Protein 6GU1 (pdb70)

Organism: Phytophthora infestans (strain T30-4) (NCBI:txid403677)

GO terms:
  GO:0042025 host cell nucleus (C, EXP)
  GO:0005576 extracellular region (C, EXP)

Solvent-accessible surface area: 8035 Å² total; per-residue (Å²): 111,65,71,144,108,50,15,132,57,58,60,182,59,174,49,48,11,106,87,5,114,86,94,24,32,96,44,41,59,119,39,81,65,52,28,118,64,26,113,108,17,29,112,23,0,101,65,12,51,72,49,46,95,18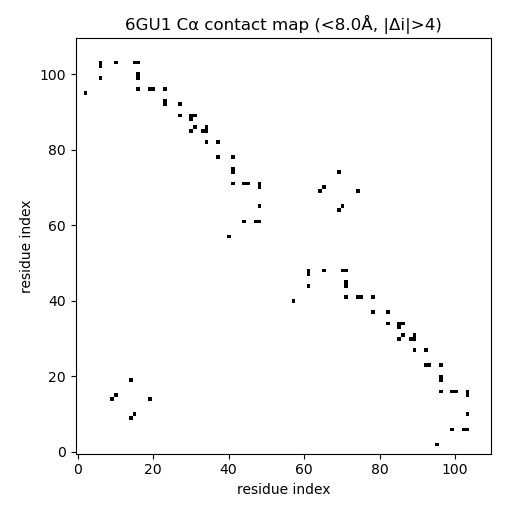4,177,112,73,75,108,117,59,11,117,54,60,65,162,69,170,51,46,13,107,88,7,122,83,102,28,38,103,36,27,59,118,54,68,70,59,15,129,55,27,78,134,18,32,89,23,0,116,68,19,51,43,59,63,98,166,191

InterPro domains:
  IPR031825 RXLR phytopathogen effector protein [PF16810] (3-109)

Radius of gyration: 20.67 Å; Cα contacts (8 Å, |Δi|>4): 51; chains: 2; bounding box: 37×16×62 Å

B-factor: mean 34.4, std 12.06, range [17.75, 92.98]

Foldseek 3Di:
DVVVVVVVVCVVVVHDPVNVCVVVVVVVVVVVVVVVVVVVVVVVVVVVVVVVVVD/DVVVVVVVVCVVVVDDPVNVCVVVVVVVVVVVVVVVVVVVVVVVVVVVVVVVVVD

Sequence (110 aa):
AAWRINYRAWYKAKLTPTTQVKTVLGVSQAEMMNNVAKQLQRLYLGYYSSFYTAMEKKAAWRINYRRAWYKAKLTPTTQVKTVLGVSQAEMMNNNVAKQLQQRLYLGYYSFYTAMEKK

Secondary structure (DSSP, 8-state):
-HHHHHHHHHHHTT--HHHHHHHHHHHHHHHHHHHHHHHHHHHHHHHHHHHHHH-/-HHHHHHHHHHHTT--HHHHHHHHHHHHHHHHHHHHHHHHHHHHHHHHHHHHHH-

Structure (mmCIF, N/CA/C/O backbone):
data_6GU1
#
_entry.id   6GU1
#
_cell.length_a   43.080
_cell.length_b   44.390
_cell.length_c   62.050
_cell.angle_alpha   90.00
_cell.angle_beta   90.00
_cell.angle_gamma   90.00
#
_symmetry.space_group_name_H-M   'P 21 21 2'
#
loop_
_entity.id
_entity.type
_entity.pdbx_description
1 polymer 'Secreted RxLR effector peptide protein, putative'
2 water water
#
loop_
_atom_site.group_PDB
_atom_site.id
_atom_site.type_symbol
_atom_site.label_atom_id
_atom_site.label_alt_id
_atom_site.label_comp_id
_atom_site.label_asym_id
_atom_site.label_entity_id
_atom_site.label_seq_id
_atom_site.pdbx_PDB_ins_code
_atom_site.Cartn_x
_atom_site.Cartn_y
_atom_site.Cartn_z
_atom_site.occupancy
_atom_site.B_iso_or_equiv
_atom_site.auth_seq_id
_atom_site.auth_comp_id
_atom_site.auth_asym_id
_atom_site.auth_atom_id
_atom_site.pdbx_PDB_model_num
ATOM 1 N N . ALA A 1 34 ? -17.643 -0.776 14.947 1.00 61.13 63 ALA A N 1
ATOM 2 C CA . ALA A 1 34 ? -17.896 -2.090 14.275 1.00 59.17 63 ALA A CA 1
ATOM 3 C C . ALA A 1 34 ? -16.818 -3.139 14.675 1.00 56.50 63 ALA A C 1
ATOM 4 O O . ALA A 1 34 ? -16.828 -3.628 15.815 1.00 55.96 63 ALA A O 1
ATOM 6 N N . ALA A 1 35 ? -15.897 -3.490 13.775 1.00 52.15 64 ALA A N 1
ATOM 7 C CA . ALA A 1 35 ? -14.651 -4.155 14.190 1.00 51.36 64 ALA A CA 1
ATOM 8 C C . ALA A 1 35 ? -13.895 -3.298 15.235 1.00 51.59 64 ALA A C 1
ATOM 9 O O . ALA A 1 35 ? -13.252 -3.842 16.130 1.00 46.52 64 ALA A O 1
ATOM 11 N N . TRP A 1 36 ? -14.002 -1.967 15.123 1.00 47.62 65 TRP A N 1
ATOM 12 C CA . TRP A 1 36 ? -13.223 -1.046 15.959 1.00 45.89 65 TRP A CA 1
ATOM 13 C C . TRP A 1 36 ? -13.709 -0.929 17.405 1.00 42.12 65 TRP A C 1
ATOM 14 O O . TRP A 1 36 ? -12.886 -0.812 18.330 1.00 36.17 65 TRP A O 1
ATOM 25 N N . ARG A 1 37 ? -15.026 -0.986 17.627 1.00 39.98 66 ARG A N 1
ATOM 26 C CA . ARG A 1 37 ? -15.534 -1.083 18.995 1.00 40.94 66 ARG A CA 1
ATOM 27 C C . ARG A 1 37 ? -15.018 -2.339 19.678 1.00 33.80 66 ARG A C 1
ATOM 28 O O . ARG A 1 37 ? -14.707 -2.275 20.855 1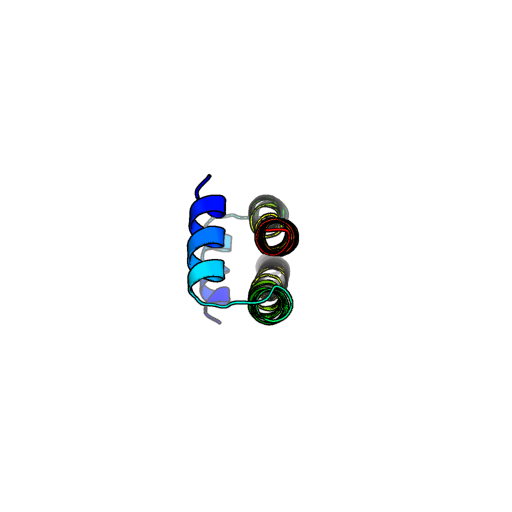.00 33.86 66 ARG A O 1
ATOM 36 N N . ILE A 1 38 ? -14.943 -3.462 18.954 1.00 37.22 67 ILE A N 1
ATOM 37 C CA . ILE A 1 38 ? -14.357 -4.719 19.495 1.00 37.42 67 ILE A CA 1
ATOM 38 C C . ILE A 1 38 ? -12.872 -4.504 19.842 1.00 37.30 67 ILE A C 1
ATOM 39 O O . ILE A 1 38 ? -12.415 -4.955 20.907 1.00 38.81 67 ILE A O 1
ATOM 44 N N . ASN A 1 39 ? -12.163 -3.797 18.957 1.00 33.90 68 ASN A N 1
ATOM 45 C CA . ASN A 1 39 ? -10.758 -3.367 19.204 1.00 34.5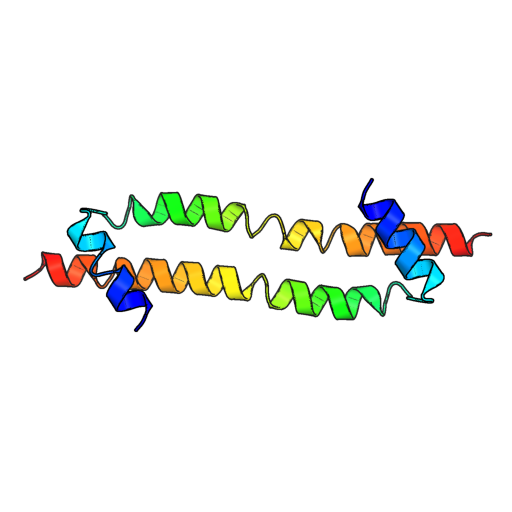9 68 ASN A CA 1
ATOM 46 C C . ASN A 1 39 ? -10.660 -2.534 20.517 1.00 32.92 68 ASN A C 1
ATOM 47 O O . ASN A 1 39 ? -9.940 -2.912 21.448 1.00 31.81 68 ASN A O 1
ATOM 52 N N . TYR A 1 40 ? -11.468 -1.470 20.627 1.00 30.08 69 TYR A N 1
ATOM 53 C CA . TYR A 1 40 ? -11.417 -0.596 21.788 1.00 29.28 69 TYR A CA 1
ATOM 54 C C . TYR A 1 40 ? -11.728 -1.305 23.068 1.00 28.58 69 TYR A C 1
ATOM 55 O O . TYR A 1 40 ? -11.109 -1.033 24.070 1.00 26.87 69 TYR A O 1
ATOM 64 N N . ARG A 1 41 ? -12.680 -2.246 23.044 1.00 29.05 70 ARG A N 1
ATOM 65 C CA . ARG A 1 41 ? -12.953 -3.016 24.234 1.00 34.29 70 ARG A CA 1
ATOM 66 C C . ARG A 1 41 ? -11.760 -3.890 24.637 1.00 29.69 70 ARG A C 1
ATOM 67 O O . ARG A 1 41 ? -11.485 -3.978 25.798 1.00 32.27 70 ARG A O 1
ATOM 75 N N . ALA A 1 4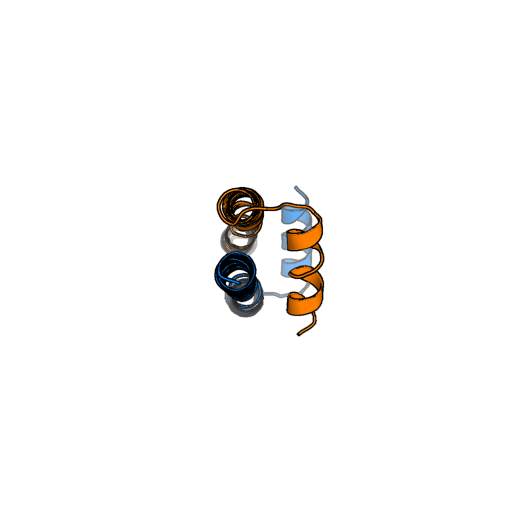2 ? -11.038 -4.472 23.682 1.00 34.09 71 ALA A N 1
ATOM 76 C CA . ALA A 1 42 ? -9.852 -5.312 23.986 1.00 32.68 71 ALA A CA 1
ATOM 77 C C . ALA A 1 42 ? -8.669 -4.474 24.472 1.00 29.26 71 ALA A C 1
ATOM 78 O O . ALA A 1 42 ? -7.968 -4.859 25.410 1.00 32.00 71 ALA A O 1
ATOM 80 N N . TRP A 1 43 ? -8.488 -3.315 23.857 1.00 26.87 72 TRP A N 1
ATOM 81 C CA . TRP A 1 43 ? -7.435 -2.374 24.297 1.00 25.75 72 TRP A CA 1
ATOM 82 C C . TRP A 1 43 ? -7.691 -1.879 25.730 1.00 25.84 72 TRP A C 1
ATOM 83 O O . TRP A 1 43 ? -6.799 -1.821 26.548 1.00 23.39 72 TRP A O 1
ATOM 94 N N . TYR A 1 44 ? -8.955 -1.539 26.026 1.00 26.28 73 TYR A N 1
ATOM 95 C CA . TYR A 1 44 ? -9.350 -1.035 27.307 1.00 27.15 73 TYR A CA 1
ATOM 96 C C . TYR A 1 44 ? -9.196 -2.120 28.384 1.00 24.27 73 TYR A C 1
ATOM 97 O O . TYR A 1 44 ? -8.626 -1.852 29.403 1.00 26.50 73 TYR A O 1
ATOM 106 N N . LYS A 1 45 ? -9.679 -3.311 28.098 1.00 30.94 74 LYS A N 1
ATOM 107 C CA . LYS A 1 45 ? -9.448 -4.498 28.941 1.00 34.52 74 LYS A CA 1
ATOM 108 C C . LYS A 1 45 ? -7.953 -4.704 29.206 1.00 33.04 74 LYS A C 1
ATOM 109 O O . LYS A 1 45 ? -7.563 -4.916 30.349 1.00 39.38 74 LYS A O 1
ATOM 115 N N . ALA A 1 46 ? -7.126 -4.523 28.173 1.00 30.26 75 ALA A N 1
ATOM 116 C CA . ALA A 1 46 ? -5.655 -4.656 28.288 1.00 30.28 75 ALA A CA 1
ATOM 117 C C . ALA A 1 46 ? -4.936 -3.489 28.996 1.00 28.46 75 ALA A C 1
ATOM 118 O O . ALA A 1 46 ? -3.713 -3.455 29.028 1.00 30.33 75 ALA A O 1
ATOM 120 N N . LYS A 1 47 ? -5.690 -2.536 29.542 1.00 29.39 76 LYS A N 1
ATOM 121 C CA . LYS A 1 47 ? -5.175 -1.407 30.335 1.00 28.09 76 LYS A CA 1
ATOM 122 C C . LYS A 1 47 ? -4.407 -0.393 29.455 1.00 24.48 76 LYS A C 1
ATOM 123 O O . LYS A 1 47 ? -3.613 0.417 29.974 1.00 25.18 76 LYS A O 1
ATOM 129 N N . LEU A 1 48 ? -4.691 -0.367 28.153 1.00 24.82 77 LEU A N 1
ATOM 130 C CA . LEU A 1 48 ? -4.022 0.610 27.288 1.00 22.87 77 LEU A CA 1
ATOM 131 C C . LEU A 1 48 ? -4.567 2.012 27.534 1.00 22.66 77 LEU A C 1
ATOM 132 O O . LEU A 1 48 ? -5.785 2.215 27.607 1.00 24.84 77 LEU A O 1
ATOM 137 N N . THR A 1 49 ? -3.678 2.994 27.641 1.00 21.58 78 THR A N 1
ATOM 138 C CA . THR A 1 49 ? -4.147 4.389 27.665 1.00 22.78 78 THR A CA 1
ATOM 139 C C . THR A 1 49 ? -4.079 4.972 26.244 1.00 23.36 78 THR A C 1
ATOM 140 O O . THR A 1 49 ? -3.375 4.453 25.371 1.00 21.96 78 THR A O 1
ATOM 144 N N . PRO A 1 50 ? -4.831 6.042 25.982 1.00 22.80 79 PRO A N 1
ATOM 145 C CA . PRO A 1 50 ? -4.683 6.649 24.655 1.00 22.19 79 PRO A CA 1
ATOM 146 C C . PRO A 1 50 ? -3.253 7.088 24.257 1.00 22.13 79 PRO A C 1
ATOM 147 O O . PRO A 1 50 ? -2.920 6.912 23.079 1.00 22.44 79 PRO A O 1
ATOM 151 N N . THR A 1 51 ? -2.468 7.619 25.186 1.00 24.53 80 THR A N 1
ATOM 152 C CA A THR A 1 51 ? -1.066 7.991 24.965 0.50 25.30 80 THR A CA 1
ATOM 153 C CA B THR A 1 51 ? -1.102 8.022 24.844 0.50 25.99 80 THR A CA 1
ATOM 154 C C . THR A 1 51 ? -0.254 6.793 24.444 1.00 24.97 80 THR A C 1
ATOM 155 O O . THR A 1 51 ? 0.551 6.900 23.487 1.00 21.77 80 THR A O 1
ATOM 162 N N . GLN A 1 52 ? -0.457 5.654 25.113 1.00 22.75 81 GLN A N 1
ATOM 163 C CA . GLN A 1 52 ? 0.212 4.404 24.728 1.00 22.10 81 GLN A CA 1
ATOM 164 C C . GLN A 1 52 ? -0.214 3.984 23.301 1.00 20.93 81 GLN A C 1
ATOM 165 O O . GLN A 1 52 ? 0.598 3.572 22.483 1.00 20.49 81 GLN A O 1
ATOM 171 N N . VAL A 1 53 ? -1.522 4.010 22.997 1.00 18.82 82 VAL A N 1
ATOM 172 C CA . VAL A 1 53 ? -1.966 3.645 21.675 1.00 18.04 82 VAL A CA 1
ATOM 173 C C . VAL A 1 53 ? -1.417 4.588 20.632 1.00 20.98 82 VAL A C 1
ATOM 174 O O . VAL A 1 53 ? -1.044 4.134 19.532 1.00 18.44 82 VAL A O 1
ATOM 178 N N . LYS A 1 54 ? -1.338 5.894 20.954 1.00 19.59 83 LYS A N 1
ATOM 179 C CA . LYS A 1 54 ? -0.848 6.891 19.996 1.00 20.09 83 LYS A CA 1
ATOM 180 C C . LYS A 1 54 ? 0.592 6.591 19.598 1.00 20.59 83 LYS A C 1
ATOM 181 O O . LYS A 1 54 ? 0.875 6.618 18.428 1.00 19.35 83 LYS A O 1
ATOM 187 N N . THR A 1 55 ? 1.435 6.247 20.556 1.00 22.01 84 THR A N 1
ATOM 188 C CA . THR A 1 55 ? 2.852 6.001 20.263 1.00 23.69 84 THR A CA 1
ATOM 189 C C . THR A 1 55 ? 3.025 4.765 19.401 1.00 21.65 84 THR A C 1
ATOM 190 O O . THR A 1 55 ? 3.839 4.778 18.499 1.00 24.94 84 THR A O 1
ATOM 194 N N . VAL A 1 56 ? 2.249 3.706 19.637 1.00 17.75 85 VAL A N 1
ATOM 195 C CA . VAL A 1 56 ? 2.340 2.486 18.827 1.00 19.18 85 VAL A CA 1
ATOM 196 C C . VAL A 1 56 ? 1.770 2.746 17.433 1.00 19.74 85 VAL A C 1
ATOM 197 O O . VAL A 1 56 ? 2.347 2.394 16.421 1.00 18.73 85 VAL A O 1
ATOM 201 N N . LEU A 1 57 ? 0.573 3.356 17.354 1.00 18.23 86 LEU A N 1
ATOM 202 C CA . LEU A 1 57 ? 0.031 3.656 16.058 1.00 19.07 86 LEU A CA 1
ATOM 203 C C . LEU A 1 57 ? 0.822 4.618 15.236 1.00 21.29 86 LEU A C 1
ATOM 204 O O . LEU A 1 57 ? 0.757 4.488 13.988 1.00 22.11 86 LEU A O 1
ATOM 209 N N . GLY A 1 58 ? 1.598 5.517 15.862 1.00 20.32 87 GLY A N 1
ATOM 210 C CA . GLY A 1 58 ? 2.377 6.501 15.126 1.00 23.55 87 GLY A CA 1
ATOM 211 C C . GLY A 1 58 ? 3.501 5.770 14.404 1.00 23.22 87 GLY A C 1
ATOM 212 O O . GLY A 1 58 ? 3.817 6.071 13.244 1.00 22.66 87 GLY A O 1
ATOM 213 N N . VAL A 1 59 ? 4.045 4.756 15.052 1.00 20.32 88 VAL A N 1
ATOM 214 C CA . VAL A 1 59 ? 5.107 3.930 14.430 1.00 22.57 88 VAL A CA 1
ATOM 215 C C . VAL A 1 59 ? 4.552 3.156 13.237 1.00 23.55 88 VAL A C 1
ATOM 216 O O . VAL A 1 59 ? 5.165 3.114 12.149 1.00 22.37 88 VAL A O 1
ATOM 220 N N . SER A 1 60 ? 3.361 2.557 13.390 1.00 21.62 89 SER A N 1
ATOM 221 C CA . SER A 1 60 ? 2.665 1.954 12.253 1.00 25.33 89 SER A CA 1
ATOM 222 C C . SER A 1 60 ? 2.471 2.930 11.103 1.00 25.90 89 SER A C 1
ATOM 223 O O . SER A 1 60 ? 2.749 2.616 9.934 1.00 24.95 89 SER A O 1
ATOM 226 N N . GLN A 1 61 ? 2.006 4.132 11.438 1.00 22.42 90 GLN A N 1
ATOM 227 C CA . GLN A 1 61 ? 1.772 5.176 10.436 1.00 26.11 90 GLN A CA 1
ATOM 228 C C . GLN A 1 61 ? 3.071 5.535 9.728 1.00 25.31 90 GLN A C 1
ATOM 229 O O . GLN A 1 61 ? 3.083 5.643 8.489 1.00 31.25 90 GLN A O 1
ATOM 235 N N . ALA A 1 62 ? 4.158 5.677 10.474 1.00 27.35 91 ALA A N 1
ATOM 236 C CA . ALA A 1 62 ? 5.482 5.888 9.884 1.00 27.40 91 ALA A CA 1
ATOM 237 C C . ALA A 1 62 ? 5.879 4.817 8.872 1.00 31.52 91 ALA A C 1
ATOM 238 O O . ALA A 1 62 ? 6.389 5.149 7.799 1.00 29.35 91 ALA A O 1
ATOM 240 N N . GLU A 1 63 ? 5.630 3.548 9.197 1.00 32.18 92 GLU A N 1
ATOM 241 C CA . GLU A 1 63 ? 5.885 2.449 8.239 1.00 32.43 92 GLU A CA 1
ATOM 242 C C . GLU A 1 63 ? 5.048 2.547 6.980 1.00 35.08 92 GLU A C 1
ATOM 243 O O . GLU A 1 63 ? 5.538 2.244 5.878 1.00 36.63 92 GLU A O 1
ATOM 249 N N . MET A 1 64 ? 3.792 2.966 7.132 1.00 32.48 93 MET A N 1
ATOM 250 C CA A MET A 1 64 ? 2.843 3.158 6.016 0.50 34.14 93 MET A CA 1
ATOM 251 C CA B MET A 1 64 ? 2.909 3.095 5.990 0.50 35.67 93 MET A CA 1
ATOM 252 C C . MET A 1 64 ? 3.357 4.224 5.076 1.00 37.81 93 MET A C 1
ATOM 253 O O . MET A 1 64 ? 3.307 4.073 3.864 1.00 38.09 93 MET A O 1
ATOM 262 N N . ASN A 1 65 ? 3.850 5.304 5.664 1.00 39.05 94 ASN A N 1
ATOM 263 C CA . ASN A 1 65 ? 4.334 6.432 4.907 1.00 38.81 94 ASN A CA 1
ATOM 264 C C . ASN A 1 65 ? 5.625 6.104 4.155 1.00 39.27 94 ASN A C 1
ATOM 265 O O . ASN A 1 65 ? 5.869 6.646 3.083 1.00 41.13 94 ASN A O 1
ATOM 270 N N . ASN A 1 66 ? 6.430 5.197 4.672 1.00 35.92 95 ASN A N 1
ATOM 271 C CA . ASN 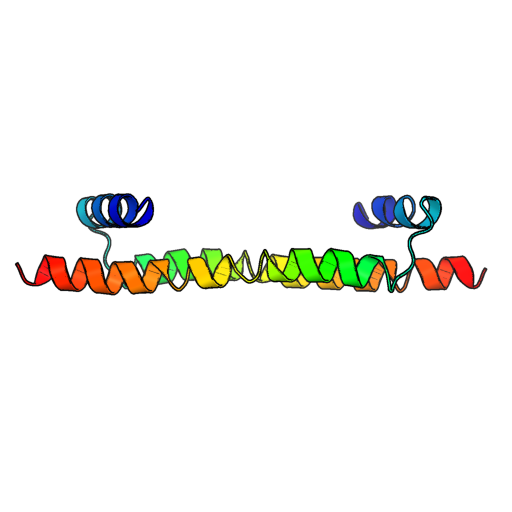A 1 66 ? 7.579 4.720 3.945 1.00 39.88 95 ASN A CA 1
ATOM 272 C C . ASN A 1 66 ? 7.130 3.999 2.652 1.00 39.53 95 ASN A C 1
ATOM 273 O O . ASN A 1 66 ? 7.844 4.062 1.655 1.00 38.97 95 ASN A O 1
ATOM 278 N N . VAL A 1 67 ? 5.958 3.351 2.647 1.00 34.13 96 VAL A N 1
ATOM 279 C CA . VAL A 1 67 ? 5.443 2.707 1.427 1.00 36.49 96 VAL A CA 1
ATOM 280 C C . VAL A 1 67 ? 5.118 3.707 0.321 1.00 32.16 96 VAL A C 1
ATOM 281 O O . VAL A 1 67 ? 5.371 3.436 -0.870 1.00 31.09 96 VAL A O 1
ATOM 285 N N . ALA A 1 68 ? 4.577 4.854 0.689 1.00 32.82 97 ALA A N 1
ATOM 286 C CA . ALA A 1 68 ? 4.421 5.946 -0.277 1.00 35.87 97 ALA A CA 1
ATOM 287 C C . ALA A 1 68 ? 5.761 6.318 -0.911 1.00 36.85 97 ALA A C 1
ATOM 288 O O . ALA A 1 68 ? 5.848 6.454 -2.128 1.00 40.56 97 ALA A O 1
ATOM 290 N N . LYS A 1 69 ? 6.808 6.436 -0.091 1.00 42.57 98 LYS A N 1
ATOM 291 C CA . LYS A 1 69 ? 8.150 6.792 -0.572 1.00 42.80 98 LYS A CA 1
ATOM 292 C C . LYS A 1 69 ? 8.694 5.750 -1.561 1.00 41.81 98 LYS A C 1
ATOM 293 O O . LYS A 1 69 ? 9.370 6.095 -2.552 1.00 36.60 98 LYS A O 1
ATOM 299 N N . GLN A 1 70 ? 8.409 4.482 -1.267 1.00 33.65 99 GLN A N 1
ATOM 300 C CA . GLN A 1 70 ? 8.794 3.382 -2.123 1.00 33.86 99 GLN A CA 1
ATOM 301 C C . GLN A 1 70 ? 8.087 3.383 -3.463 1.00 30.20 99 GLN A C 1
ATOM 302 O O . GLN A 1 70 ? 8.721 3.119 -4.508 1.00 29.50 99 GLN A O 1
ATOM 308 N N . LEU A 1 71 ? 6.784 3.629 -3.474 1.00 29.47 100 LEU A N 1
ATOM 309 C CA . LEU A 1 71 ? 6.082 3.653 -4.759 1.00 32.09 100 LEU A CA 1
ATOM 310 C C . LEU A 1 71 ? 6.591 4.814 -5.644 1.00 33.82 100 LEU A C 1
ATOM 311 O O . LEU A 1 71 ? 6.628 4.696 -6.868 1.00 31.40 100 LEU A O 1
ATOM 316 N N . GLN A 1 72 ? 6.962 5.926 -5.021 1.00 34.73 101 GLN A N 1
ATOM 317 C CA . GLN A 1 72 ? 7.556 7.080 -5.748 1.00 36.06 101 GLN A CA 1
ATOM 318 C C . GLN A 1 72 ? 8.885 6.724 -6.334 1.00 31.51 101 GLN A C 1
ATOM 319 O O . GLN A 1 72 ? 9.154 7.047 -7.490 1.00 30.91 101 GLN A O 1
ATOM 325 N N . ARG A 1 73 ? 9.728 6.042 -5.560 1.00 28.00 102 ARG A N 1
ATOM 326 C CA . ARG A 1 73 ? 11.013 5.653 -6.048 1.00 31.09 102 ARG A CA 1
ATOM 327 C C . ARG A 1 73 ? 10.826 4.615 -7.165 1.00 28.80 102 ARG A C 1
ATOM 328 O O . ARG A 1 73 ? 11.547 4.605 -8.164 1.00 26.78 102 ARG A O 1
ATOM 336 N N . LEU A 1 74 ? 9.859 3.733 -6.993 1.00 26.94 103 LEU A N 1
ATOM 337 C CA . LEU A 1 74 ? 9.578 2.756 -8.051 1.00 25.72 103 LEU A CA 1
ATOM 338 C C . LEU A 1 74 ? 9.173 3.409 -9.373 1.00 25.38 103 LEU A C 1
ATOM 339 O O . LEU A 1 74 ? 9.673 3.010 -10.454 1.00 24.60 103 LEU A O 1
ATOM 344 N N . TYR A 1 75 ? 8.208 4.322 -9.312 1.00 22.17 104 TYR A N 1
ATOM 345 C CA . TYR A 1 75 ? 7.807 5.084 -10.472 1.00 23.32 104 TYR A CA 1
ATOM 346 C C . TYR A 1 75 ? 8.985 5.814 -11.160 1.00 24.94 104 TYR A C 1
ATOM 347 O O . TYR A 1 75 ? 9.179 5.678 -12.371 1.00 22.99 104 TYR A O 1
ATOM 356 N N . LEU A 1 76 ? 9.774 6.569 -10.393 1.00 25.09 105 LEU A N 1
ATOM 357 C CA . LEU A 1 76 ? 10.842 7.366 -10.997 1.00 25.88 105 LEU A CA 1
ATOM 358 C C . LEU A 1 76 ? 11.877 6.447 -11.592 1.00 25.25 105 LEU A C 1
ATOM 359 O O . LEU A 1 76 ? 12.423 6.743 -12.636 1.00 23.49 105 LEU A O 1
ATOM 364 N N . GLY A 1 77 ? 12.138 5.306 -10.941 1.00 23.20 106 GLY A N 1
ATOM 365 C CA . GLY A 1 77 ? 13.049 4.351 -11.481 1.00 21.94 106 GLY A CA 1
ATOM 366 C C . GLY A 1 77 ? 12.588 3.799 -12.820 1.00 21.75 106 GLY A C 1
ATOM 367 O O . GLY A 1 77 ? 13.368 3.627 -13.713 1.00 23.33 106 GLY A O 1
ATOM 368 N N . TYR A 1 78 ? 11.313 3.456 -12.955 1.00 21.16 107 TYR A N 1
ATOM 369 C CA . TYR A 1 78 ? 10.832 2.991 -14.239 1.00 21.73 107 TYR A CA 1
ATOM 370 C C . TYR A 1 78 ? 10.882 4.125 -15.272 1.00 21.82 107 TYR A C 1
ATOM 371 O O . TYR A 1 78 ? 11.210 3.902 -16.418 1.00 21.39 107 TYR A O 1
ATOM 380 N N . TYR A 1 79 ? 10.486 5.331 -14.882 1.00 20.16 108 TYR A N 1
ATOM 381 C CA . TYR A 1 79 ? 10.505 6.497 -15.791 1.00 22.08 108 TYR A CA 1
ATOM 382 C C . TYR A 1 79 ? 11.922 6.636 -16.416 1.00 22.26 108 TYR A C 1
ATOM 383 O O . TYR A 1 79 ? 12.070 6.754 -17.656 1.00 21.81 108 TYR A O 1
ATOM 392 N N . SER A 1 80 ? 12.942 6.586 -15.560 1.00 22.76 109 SER A N 1
ATOM 393 C CA A SER A 1 80 ? 14.330 6.632 -16.023 0.50 24.38 109 SER A CA 1
ATOM 394 C CA B SER A 1 80 ? 14.347 6.610 -16.003 0.50 25.01 109 SER A CA 1
ATOM 395 C C . SER A 1 80 ? 14.705 5.406 -16.879 1.00 24.62 109 SER A C 1
ATOM 396 O O . SER A 1 80 ? 15.350 5.534 -17.936 1.00 23.12 109 SER A O 1
ATOM 401 N N . PHE A 1 81 ? 14.282 4.220 -16.449 1.00 22.31 110 PHE A N 1
ATOM 402 C CA . PHE A 1 81 ? 14.584 3.001 -17.197 1.00 24.14 110 PHE A CA 1
ATOM 403 C C . PHE A 1 81 ? 13.959 3.029 -18.600 1.00 22.00 110 PHE A C 1
ATOM 404 O O . PHE A 1 81 ? 14.654 2.728 -19.582 1.00 26.79 110 PHE A O 1
ATOM 412 N N . TYR A 1 82 ? 12.670 3.393 -18.697 1.00 21.46 111 TYR A N 1
ATOM 413 C CA . TYR A 1 82 ? 11.925 3.421 -19.933 1.00 22.33 111 TYR A CA 1
ATOM 414 C C . TYR A 1 82 ? 12.648 4.366 -20.893 1.00 25.48 111 TYR A C 1
ATOM 415 O O . TYR A 1 82 ? 12.900 4.032 -22.064 1.00 23.10 111 TYR A O 1
ATOM 424 N N . THR A 1 83 ? 13.003 5.531 -20.348 1.00 25.79 112 THR A N 1
ATOM 425 C CA . THR A 1 83 ? 13.634 6.622 -21.135 1.00 23.65 112 THR A CA 1
ATOM 426 C C . THR A 1 83 ? 14.979 6.156 -21.724 1.00 24.22 112 THR A C 1
ATOM 427 O O . THR A 1 83 ? 15.272 6.415 -22.906 1.00 25.25 112 THR A O 1
ATOM 431 N N . ALA A 1 84 ? 15.754 5.452 -20.905 1.00 24.78 113 ALA A N 1
ATOM 432 C CA . ALA A 1 84 ? 17.076 4.938 -21.263 1.00 29.99 113 ALA A CA 1
ATOM 433 C C . ALA A 1 84 ? 16.988 3.872 -22.335 1.00 31.32 113 ALA A C 1
ATOM 434 O O . ALA A 1 84 ? 17.839 3.826 -23.256 1.00 35.32 113 ALA A O 1
ATOM 436 N N . MET A 1 85 ? 15.975 3.022 -22.214 1.00 34.72 114 MET A N 1
ATOM 437 C CA . MET A 1 85 ? 15.674 1.991 -23.233 1.00 34.88 114 MET A CA 1
ATOM 438 C C . MET A 1 85 ? 15.270 2.559 -24.553 1.00 32.77 114 MET A C 1
ATOM 439 O O . MET A 1 85 ? 15.710 2.066 -25.596 1.00 35.61 114 MET A O 1
ATOM 444 N N . GLU A 1 86 ? 14.398 3.547 -24.518 1.00 31.35 115 GLU A N 1
ATOM 445 C CA . GLU A 1 86 ? 13.889 4.170 -25.694 1.00 34.03 115 GLU A CA 1
ATOM 446 C C . GLU A 1 86 ? 15.006 4.883 -26.453 1.00 42.01 115 GLU A C 1
ATOM 447 O O . GLU A 1 86 ? 15.111 4.705 -27.664 1.00 44.88 115 GLU A O 1
ATOM 453 N N . LYS A 1 87 ? 15.831 5.660 -25.751 1.00 45.45 116 LYS A N 1
ATOM 454 C CA . LYS A 1 87 ? 16.938 6.388 -26.393 1.00 54.25 116 LYS A CA 1
ATOM 455 C C . LYS A 1 87 ? 17.733 5.458 -27.347 1.00 63.60 116 LYS A C 1
ATOM 456 O O . LYS A 1 87 ? 17.805 5.710 -28.565 1.00 65.66 116 LYS A O 1
ATOM 462 N N . LYS A 1 88 ? 18.276 4.369 -26.798 1.00 67.60 117 LYS A N 1
ATOM 463 C CA . LYS A 1 88 ? 18.980 3.346 -27.592 1.00 71.42 117 LYS A CA 1
ATOM 464 C C . LYS A 1 88 ? 18.012 2.396 -28.327 1.00 71.90 117 LYS A C 1
ATOM 465 O O . LYS A 1 88 ? 17.391 2.752 -29.330 1.00 74.17 117 LYS A O 1
ATOM 471 N N . ALA B 1 34 ? 16.832 -3.182 -7.962 1.00 45.48 63 ALA B N 1
ATOM 472 C CA . ALA B 1 34 ? 17.533 -4.505 -8.118 1.00 45.97 63 ALA B CA 1
ATOM 473 C C . ALA B 1 34 ? 16.507 -5.604 -8.467 1.00 43.18 63 ALA B C 1
ATOM 474 O O . ALA B 1 34 ? 16.378 -6.024 -9.648 1.00 40.72 63 ALA B O 1
ATOM 476 N N . ALA B 1 35 ? 15.751 -6.025 -7.446 1.00 40.17 64 ALA B N 1
ATOM 477 C CA . ALA B 1 35 ? 14.434 -6.624 -7.630 1.00 40.53 64 ALA B CA 1
ATOM 478 C C . ALA B 1 35 ? 13.620 -5.778 -8.615 1.00 37.62 64 ALA B C 1
ATOM 479 O O . ALA B 1 35 ? 13.050 -6.290 -9.592 1.00 34.80 64 ALA B O 1
ATOM 481 N N . TRP B 1 36 ? 13.577 -4.478 -8.343 1.00 34.07 65 TRP B N 1
ATOM 482 C CA . TRP B 1 36 ? 12.848 -3.524 -9.208 1.00 33.63 65 TRP B CA 1
ATOM 483 C C . TRP B 1 36 ? 13.252 -3.500 -10.667 1.00 32.45 65 TRP B C 1
ATOM 484 O O . TRP B 1 36 ? 12.404 -3.399 -11.571 1.00 30.55 65 TRP B O 1
ATOM 495 N N . ARG B 1 37 ? 14.549 -3.605 -10.901 1.00 30.94 66 ARG B N 1
ATOM 496 C CA . ARG B 1 37 ? 15.068 -3.631 -12.241 1.00 36.30 66 ARG B CA 1
ATOM 497 C C . ARG B 1 37 ? 14.538 -4.833 -13.005 1.00 36.67 66 ARG B C 1
ATOM 498 O O . ARG B 1 37 ? 14.317 -4.740 -14.207 1.00 32.33 66 ARG B O 1
ATOM 506 N N . ILE B 1 38 ? 14.295 -5.939 -12.300 1.00 33.06 67 ILE B N 1
ATOM 507 C CA . ILE B 1 38 ? 13.699 -7.104 -12.951 1.00 32.56 67 ILE B CA 1
ATOM 508 C C . ILE B 1 38 ? 12.245 -6.743 -13.299 1.00 31.63 67 ILE B C 1
ATOM 509 O O . ILE B 1 38 ? 11.772 -7.059 -14.393 1.00 33.88 67 ILE B O 1
ATOM 514 N N . ASN B 1 39 ? 11.562 -6.078 -12.390 1.00 30.08 68 ASN B N 1
ATOM 515 C CA . ASN B 1 39 ? 10.215 -5.579 -12.696 1.00 34.34 68 ASN B CA 1
ATOM 516 C C . ASN B 1 39 ? 10.189 -4.623 -13.904 1.00 31.46 68 ASN B C 1
ATOM 517 O O . ASN B 1 39 ? 9.383 -4.771 -14.800 1.00 28.71 68 ASN B O 1
ATOM 522 N N . TYR B 1 40 ? 11.146 -3.704 -13.944 1.00 29.99 69 TYR B N 1
ATOM 523 C CA . TYR B 1 40 ? 11.218 -2.731 -15.017 1.00 27.21 69 TYR B CA 1
ATOM 524 C C . TYR B 1 40 ? 11.366 -3.394 -16.381 1.00 28.78 69 TYR B C 1
ATOM 525 O O . TYR B 1 40 ? 10.712 -3.008 -17.291 1.00 24.75 69 TYR B O 1
ATOM 534 N N . ARG B 1 41 ? 12.248 -4.382 -16.493 1.00 31.43 70 ARG B N 1
ATOM 535 C CA A ARG B 1 41 ? 12.445 -5.098 -17.753 0.50 3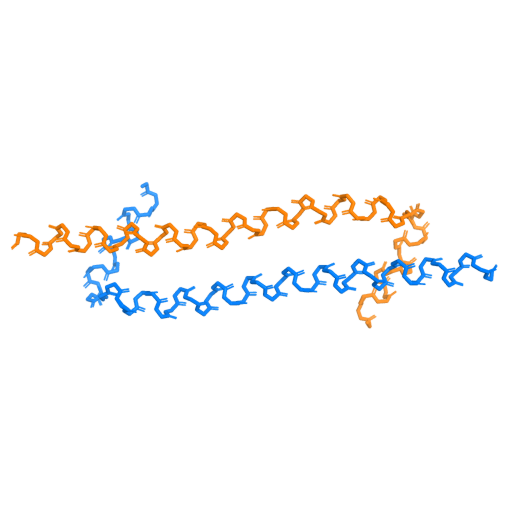4.11 70 ARG B CA 1
ATOM 536 C CA B ARG B 1 41 ? 12.453 -5.160 -17.734 0.50 34.32 70 ARG B CA 1
ATOM 537 C C . ARG B 1 41 ? 11.148 -5.765 -18.199 1.00 33.01 70 ARG B C 1
ATOM 538 O O . ARG B 1 41 ? 10.859 -5.785 -19.394 1.00 34.04 70 ARG B O 1
ATOM 553 N N . ALA B 1 42 ? 10.388 -6.273 -17.226 1.00 31.67 71 ALA B N 1
ATOM 554 C CA . ALA B 1 42 ? 9.118 -6.948 -17.451 1.00 31.23 71 ALA B CA 1
ATOM 555 C C . ALA B 1 42 ? 8.047 -5.948 -17.914 1.00 27.77 71 ALA B C 1
ATOM 556 O O . ALA B 1 42 ? 7.326 -6.201 -18.882 1.00 29.34 71 ALA B O 1
ATOM 558 N N . TRP B 1 43 ? 7.990 -4.819 -17.220 1.00 26.11 72 TRP B N 1
ATOM 559 C CA . TRP B 1 43 ? 7.040 -3.768 -17.548 1.00 27.01 72 TRP B CA 1
ATOM 560 C C . TRP B 1 43 ? 7.295 -3.226 -18.954 1.00 24.89 72 TRP B C 1
ATOM 561 O O . TRP B 1 43 ? 6.362 -2.974 -19.717 1.00 25.79 72 TRP B O 1
ATOM 572 N N . TYR B 1 44 ? 8.568 -3.015 -19.254 1.00 26.89 73 TYR B N 1
ATOM 573 C CA . TYR B 1 44 ? 9.008 -2.500 -20.542 1.00 28.30 73 TYR B CA 1
ATOM 574 C C . TYR B 1 44 ? 8.666 -3.515 -21.648 1.00 29.44 73 TYR B C 1
ATOM 575 O O . TYR B 1 44 ? 8.095 -3.130 -22.641 1.00 26.98 73 TYR B O 1
ATOM 584 N N . LYS B 1 45 ? 8.959 -4.794 -21.422 1.00 31.33 74 LYS B N 1
ATOM 585 C CA . LYS B 1 45 ? 8.587 -5.858 -22.371 1.00 34.98 74 LYS B CA 1
ATOM 586 C C . LYS B 1 45 ? 7.057 -5.894 -22.591 1.00 32.74 74 LYS B C 1
ATOM 587 O O . LYS B 1 45 ? 6.562 -6.085 -23.732 1.00 34.37 74 LYS B O 1
ATOM 593 N N . ALA B 1 46 ? 6.330 -5.668 -21.501 1.00 29.75 75 ALA B N 1
ATOM 594 C CA . ALA B 1 46 ? 4.869 -5.512 -21.512 1.00 29.72 75 ALA B CA 1
ATOM 595 C C . ALA B 1 46 ? 4.327 -4.209 -22.112 1.00 28.42 75 ALA B C 1
ATOM 596 O O . ALA B 1 46 ? 3.118 -3.995 -22.154 1.00 25.27 75 ALA B O 1
ATOM 598 N N . LYS B 1 47 ? 5.214 -3.330 -22.579 1.00 28.03 76 LYS B N 1
ATOM 599 C CA . LYS B 1 47 ? 4.808 -2.113 -23.324 1.00 29.80 76 LYS B CA 1
ATOM 600 C C . LYS B 1 47 ? 4.219 -1.010 -22.457 1.00 25.72 76 LYS B C 1
ATOM 601 O O . LYS B 1 47 ? 3.541 -0.090 -22.942 1.00 25.14 76 LYS B O 1
ATOM 607 N N . LEU B 1 48 ? 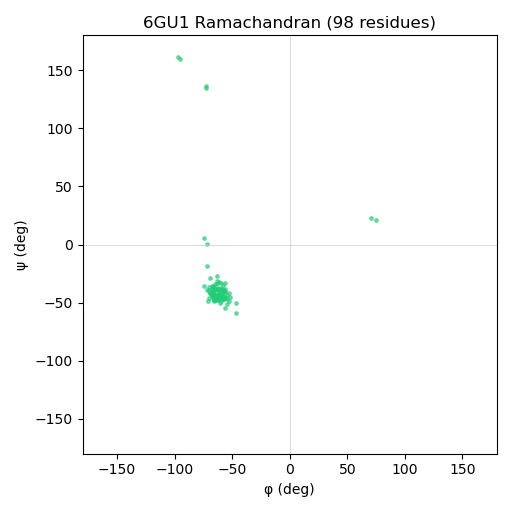4.522 -1.064 -21.172 1.00 24.21 77 LEU B N 1
ATOM 608 C CA . LEU B 1 48 ? 4.049 -0.026 -20.286 1.00 22.55 77 LEU B CA 1
ATOM 609 C C . LEU B 1 48 ? 4.819 1.267 -20.531 1.00 19.48 77 LEU B C 1
ATOM 610 O O . LEU B 1 48 ? 6.050 1.227 -20.647 1.00 22.49 77 LEU B O 1
ATOM 615 N N . THR B 1 49 ? 4.058 2.360 -20.572 1.00 18.59 78 THR B N 1
ATOM 616 C CA . THR B 1 49 ? 4.668 3.705 -20.603 1.00 21.17 78 THR B CA 1
ATOM 617 C C . THR B 1 49 ? 4.704 4.305 -19.197 1.00 20.67 78 THR B C 1
ATOM 618 O O . THR B 1 49 ? 3.996 3.898 -18.307 1.00 19.14 78 THR B O 1
ATOM 622 N N . PRO B 1 50 ? 5.560 5.346 -18.993 1.00 20.55 79 PRO B N 1
ATOM 623 C CA . PRO B 1 50 ? 5.549 6.024 -17.688 1.00 20.49 79 PRO B CA 1
ATOM 624 C C . PRO B 1 50 ? 4.216 6.617 -17.280 1.00 18.72 79 PRO B C 1
ATOM 625 O O . PRO B 1 50 ? 3.858 6.468 -16.105 1.00 21.02 79 PRO B O 1
ATOM 629 N N . THR B 1 51 ? 3.465 7.224 -18.197 1.00 21.57 80 THR B N 1
ATOM 630 C CA A THR B 1 51 ? 2.134 7.769 -17.951 0.50 22.76 80 THR B CA 1
ATOM 631 C CA B THR B 1 51 ? 2.168 7.785 -17.835 0.50 21.68 80 THR B CA 1
ATOM 632 C C . THR B 1 51 ? 1.186 6.656 -17.413 1.00 21.41 80 THR B C 1
ATOM 633 O O . THR B 1 51 ? 0.384 6.847 -16.483 1.00 23.04 80 THR B O 1
ATOM 640 N N . GLN B 1 52 ? 1.255 5.504 -18.051 1.00 21.56 81 GLN B N 1
ATOM 641 C CA . GLN B 1 52 ? 0.405 4.352 -17.664 1.00 21.64 81 GLN B CA 1
ATOM 642 C C . GLN B 1 52 ? 0.796 3.870 -16.256 1.00 22.11 81 GLN B C 1
ATOM 643 O O . GLN B 1 52 ? -0.052 3.642 -15.430 1.00 23.17 81 GLN B O 1
ATOM 649 N N . VAL B 1 53 ? 2.087 3.678 -15.987 1.00 19.43 82 VAL B N 1
ATOM 650 C CA . VAL B 1 53 ? 2.564 3.256 -14.668 1.00 20.94 82 VAL B CA 1
ATOM 651 C C . VAL B 1 53 ? 2.139 4.293 -13.600 1.00 23.30 82 VAL B C 1
ATOM 652 O O . VAL B 1 53 ? 1.730 3.926 -12.501 1.00 21.42 82 VAL B O 1
ATOM 656 N N . LYS B 1 54 ? 2.302 5.584 -13.900 1.00 22.49 83 LYS B N 1
ATOM 657 C CA . LYS B 1 54 ? 2.012 6.615 -12.924 1.00 24.60 83 LYS B CA 1
ATOM 658 C C . LYS B 1 54 ? 0.583 6.571 -12.472 1.00 24.62 83 LYS B C 1
ATOM 659 O O . LYS B 1 54 ? 0.326 6.698 -11.279 1.00 24.88 83 LYS B O 1
ATOM 665 N N . THR B 1 55 ? -0.342 6.448 -13.415 1.00 24.25 84 THR B N 1
ATOM 666 C CA . THR B 1 55 ? -1.770 6.421 -13.065 1.00 26.54 84 THR B CA 1
ATOM 667 C C . THR B 1 55 ? -2.177 5.173 -12.243 1.00 25.67 84 THR B C 1
ATOM 668 O O . THR B 1 55 ? -2.910 5.306 -11.240 1.00 26.56 84 THR B O 1
ATOM 672 N N . VAL B 1 56 ? -1.656 4.012 -12.591 1.00 21.82 85 VAL B N 1
ATOM 673 C CA . VAL B 1 56 ? -1.952 2.789 -11.843 1.00 23.06 85 VAL B CA 1
ATOM 674 C C . VAL B 1 56 ? -1.346 2.907 -10.415 1.00 24.77 85 VAL B C 1
ATOM 675 O O . VAL B 1 56 ? -2.022 2.628 -9.409 1.00 25.98 85 VAL B O 1
ATOM 679 N N . LEU B 1 57 ? -0.084 3.326 -10.326 1.00 21.29 86 LEU B N 1
ATOM 680 C CA . LEU B 1 57 ? 0.548 3.531 -9.002 1.00 23.89 86 LEU B CA 1
ATOM 681 C C . LEU B 1 57 ? -0.125 4.623 -8.190 1.00 25.61 86 LEU B C 1
ATOM 682 O O . LEU B 1 57 ? -0.248 4.453 -6.975 1.00 27.66 86 LEU B O 1
ATOM 687 N N . GLY B 1 58 ? -0.637 5.679 -8.840 1.00 25.94 87 GLY B N 1
ATOM 688 C CA . GLY B 1 58 ? -1.361 6.752 -8.185 1.00 27.68 87 GLY B CA 1
ATOM 689 C C . GLY B 1 58 ? -2.590 6.292 -7.420 1.00 28.44 87 GLY B C 1
ATOM 690 O O . GLY B 1 58 ? -2.817 6.681 -6.256 1.00 25.00 87 GLY B O 1
ATOM 691 N N . VAL B 1 59 ? -3.365 5.406 -8.043 1.00 26.14 88 VAL B N 1
ATOM 692 C CA . VAL B 1 59 ? -4.572 4.859 -7.425 1.00 26.18 88 VAL B CA 1
ATOM 693 C C . VAL B 1 59 ? -4.229 3.949 -6.262 1.00 29.28 88 VAL B C 1
ATOM 694 O O . VAL B 1 59 ? -4.867 4.011 -5.181 1.00 28.10 88 VAL B O 1
ATOM 698 N N . SER B 1 60 ? -3.201 3.128 -6.435 1.00 29.01 89 SER B N 1
ATOM 699 C CA . SER B 1 60 ? -2.691 2.305 -5.336 1.00 31.89 89 SER B CA 1
ATOM 700 C C . SER B 1 60 ? -2.195 3.174 -4.172 1.00 33.05 89 SER B C 1
ATOM 701 O O . SER B 1 60 ? -2.510 2.884 -2.995 1.00 29.45 89 SER B O 1
ATOM 704 N N . GLN B 1 61 ? -1.439 4.238 -4.502 1.00 28.92 90 GLN B N 1
ATOM 705 C CA . GLN B 1 61 ? -0.997 5.206 -3.512 1.00 30.39 90 GLN B CA 1
ATOM 706 C C . GLN B 1 61 ? -2.176 5.811 -2.737 1.00 29.17 90 GLN B C 1
ATOM 707 O O . GLN B 1 61 ? -2.117 5.879 -1.499 1.00 29.77 90 GLN B O 1
ATOM 713 N N . ALA B 1 62 ? -3.234 6.209 -3.409 1.00 29.41 91 ALA B N 1
ATOM 714 C CA . ALA B 1 62 ? -4.432 6.715 -2.708 1.00 33.19 91 ALA B CA 1
ATOM 715 C C . ALA B 1 62 ? -4.997 5.697 -1.678 1.00 38.28 91 ALA B C 1
ATOM 716 O O . ALA B 1 62 ? -5.368 6.050 -0.524 1.00 33.36 91 ALA B O 1
ATOM 718 N N . GLU B 1 63 ? -5.009 4.418 -2.065 1.00 37.64 92 GLU B N 1
ATOM 719 C CA . GLU B 1 63 ? -5.434 3.360 -1.156 1.00 39.72 92 GLU B CA 1
ATOM 720 C C . GLU B 1 63 ? -4.597 3.251 0.095 1.00 39.09 92 GLU B C 1
ATOM 721 O O . GLU B 1 63 ? -5.144 3.084 1.179 1.00 43.36 92 GLU B O 1
ATOM 727 N N . MET B 1 64 ? -3.292 3.419 -0.047 1.00 37.60 93 MET B N 1
ATOM 728 C CA A MET B 1 64 ? -2.383 3.340 1.078 0.50 39.48 93 MET B CA 1
ATOM 729 C CA B MET B 1 64 ? -2.335 3.380 1.061 0.50 38.89 93 MET B CA 1
ATOM 730 C C . MET B 1 64 ? -2.545 4.554 1.994 1.00 40.68 93 MET B C 1
ATOM 731 O O . MET B 1 64 ? -2.476 4.401 3.235 1.00 35.88 93 MET B O 1
ATOM 740 N N . ASN B 1 65 ? -2.778 5.731 1.384 1.00 33.71 94 ASN B N 1
ATOM 741 C CA . ASN B 1 65 ? -3.077 6.983 2.118 1.00 34.31 94 ASN B CA 1
ATOM 742 C C . ASN B 1 65 ? -4.315 6.844 2.968 1.00 31.45 94 ASN B C 1
ATOM 743 O O . ASN B 1 65 ? -4.383 7.458 4.042 1.00 33.12 94 ASN B O 1
ATOM 748 N N . ASN B 1 66 ? -5.286 6.058 2.527 1.00 33.26 95 ASN B N 1
ATOM 749 C CA A ASN B 1 66 ? -6.447 5.794 3.354 0.50 33.60 95 ASN B CA 1
ATOM 750 C CA B ASN B 1 66 ? -6.475 5.778 3.343 0.50 33.96 95 ASN B CA 1
ATOM 751 C C . ASN B 1 66 ? -6.080 5.088 4.645 1.00 33.59 95 ASN B C 1
ATOM 752 O O . ASN B 1 66 ? -6.659 5.388 5.683 1.00 30.22 95 ASN B O 1
ATOM 761 N N . VAL B 1 67 ? -5.099 4.162 4.595 1.00 31.00 96 VAL B N 1
ATOM 762 C CA . VAL B 1 67 ? -4.704 3.379 5.799 1.00 31.23 96 VAL B CA 1
ATOM 763 C C . VAL B 1 67 ? -4.187 4.266 6.907 1.00 28.51 96 VAL B C 1
ATOM 764 O O . VAL B 1 67 ? -4.549 4.091 8.066 1.00 24.15 96 VAL B O 1
ATOM 768 N N . ALA B 1 68 ? -3.293 5.190 6.565 1.00 28.31 97 ALA B N 1
ATOM 769 C CA . ALA B 1 68 ? -2.737 6.104 7.563 1.00 31.88 97 ALA B CA 1
ATOM 770 C C . ALA B 1 68 ? -3.844 6.890 8.229 1.00 32.24 97 ALA B C 1
ATOM 771 O O . ALA B 1 68 ? -3.844 7.074 9.452 1.00 28.93 97 ALA B O 1
ATOM 773 N N . LYS B 1 69 ? -4.820 7.298 7.416 1.00 28.65 98 LYS B N 1
ATOM 774 C CA . LYS B 1 69 ? -5.959 8.009 7.919 1.00 31.49 98 LYS B CA 1
ATOM 775 C C . LYS B 1 69 ? -6.845 7.133 8.824 1.00 30.21 98 LYS B C 1
ATOM 776 O O . LYS B 1 69 ? -7.286 7.615 9.876 1.00 26.65 98 LYS B O 1
ATOM 782 N N . GLN B 1 70 ? -7.100 5.878 8.442 1.00 26.83 99 GLN B N 1
ATOM 783 C CA . GLN B 1 70 ? -7.801 4.938 9.297 1.00 27.40 99 GLN B CA 1
ATOM 784 C C . GLN B 1 70 ? -7.081 4.755 10.616 1.00 24.68 99 GLN B C 1
ATOM 785 O O . GLN B 1 70 ? -7.710 4.672 11.652 1.00 23.02 99 GLN B O 1
ATOM 791 N N . LEU B 1 71 ? -5.738 4.730 10.618 1.00 21.73 100 LEU B N 1
ATOM 792 C CA . LEU B 1 71 ? -5.057 4.619 11.879 1.00 23.94 100 LEU B CA 1
ATOM 793 C C . LEU B 1 71 ? -5.199 5.842 12.767 1.00 22.88 100 LEU B C 1
ATOM 794 O O . LEU B 1 71 ? -5.245 5.735 14.010 1.00 23.25 100 LEU B O 1
ATOM 799 N N . GLN B 1 72 ? -5.168 7.021 12.156 1.00 23.21 101 GLN B N 1
ATOM 800 C CA A GLN B 1 72 ? -5.433 8.255 12.895 0.50 23.69 101 GLN B CA 1
ATOM 801 C CA B GLN B 1 72 ? -5.431 8.275 12.878 0.50 24.15 101 GLN B CA 1
ATOM 802 C C . GLN B 1 72 ? -6.837 8.216 13.478 1.00 22.90 101 GLN B C 1
ATOM 803 O O . GLN B 1 72 ? -7.046 8.536 14.651 1.00 22.56 101 GLN B O 1
ATOM 814 N N . ARG B 1 73 ? -7.797 7.757 12.696 1.00 24.24 102 ARG B N 1
ATOM 815 C CA . ARG B 1 73 ? -9.190 7.595 13.188 1.00 26.50 102 ARG B CA 1
ATOM 816 C C . ARG B 1 73 ? -9.340 6.587 14.328 1.00 26.44 102 ARG B C 1
ATOM 817 O O . ARG B 1 73 ? -10.086 6.777 15.289 1.00 23.15 102 ARG B O 1
ATOM 825 N N . LEU B 1 74 ? -8.587 5.502 14.227 1.00 24.17 103 LEU B N 1
ATOM 826 C CA . LEU B 1 74 ? -8.472 4.546 15.323 1.00 23.64 103 LEU B CA 1
ATOM 827 C C . LEU B 1 74 ? -7.952 5.093 16.609 1.00 18.84 103 LEU B C 1
ATOM 828 O O . LEU B 1 74 ? -8.499 4.814 17.675 1.00 22.73 103 LEU B O 1
ATOM 833 N N . TYR B 1 75 ? -6.866 5.862 16.577 1.00 19.89 104 TYR B N 1
ATOM 834 C CA . TYR B 1 75 ? -6.375 6.535 17.725 1.00 19.76 104 TYR B CA 1
ATOM 835 C C . TYR B 1 75 ? -7.474 7.454 18.320 1.00 23.48 104 TYR B C 1
ATOM 836 O O . TYR B 1 75 ? -7.711 7.482 19.521 1.00 22.64 104 TYR B O 1
ATOM 845 N N . LEU B 1 76 ? -8.108 8.204 17.437 1.00 22.16 105 LEU B N 1
ATOM 846 C CA . LEU B 1 76 ? -9.018 9.273 17.913 1.00 24.69 105 LEU B CA 1
ATOM 847 C C . LEU B 1 76 ? -10.241 8.646 18.528 1.00 22.37 105 LEU B C 1
ATOM 848 O O . LEU B 1 76 ? -10.724 9.083 19.598 1.00 24.12 105 LEU B O 1
ATOM 853 N N . GLY B 1 77 ? -10.706 7.591 17.917 1.00 22.22 106 GLY B N 1
ATOM 854 C CA . GLY B 1 77 ? -11.886 6.879 18.422 1.00 23.79 106 GLY B CA 1
ATOM 855 C C . GLY B 1 77 ? -11.612 6.211 19.760 1.00 26.33 106 GLY B C 1
ATOM 856 O O . GLY B 1 77 ? -12.493 6.144 20.638 1.00 26.59 106 GLY B O 1
ATOM 857 N N . TYR B 1 78 ? -10.385 5.702 19.948 1.00 22.56 107 TYR B N 1
ATOM 858 C CA . TYR B 1 78 ? -10.016 5.144 21.261 1.00 22.84 107 TYR B CA 1
ATOM 859 C C . TYR B 1 78 ? -9.939 6.218 22.359 1.00 22.65 107 TYR B C 1
ATOM 860 O O . TYR B 1 78 ? -10.383 6.006 23.512 1.00 21.86 107 TYR B O 1
ATOM 869 N N . TYR B 1 79 ? -9.318 7.356 22.048 1.00 22.76 108 TYR B N 1
ATOM 870 C CA . TYR B 1 79 ? -9.287 8.454 23.002 1.00 25.28 108 TYR B CA 1
ATOM 871 C C . TYR B 1 79 ? -10.726 8.730 23.459 1.00 25.90 108 TYR B C 1
ATOM 872 O O . TYR B 1 79 ? -10.961 8.872 24.660 1.00 24.44 108 TYR B O 1
ATOM 881 N N . SER B 1 80 ? -11.659 8.773 22.541 1.00 26.38 109 SER B N 1
ATOM 882 C CA . SER B 1 80 ? -13.067 9.070 22.940 1.00 33.64 109 SER B CA 1
ATOM 883 C C . SER B 1 80 ? -13.666 7.926 23.757 1.00 36.20 109 SER B C 1
ATOM 884 O O . SER B 1 80 ? -14.314 8.181 24.769 1.00 31.52 109 SER B O 1
ATOM 887 N N . PHE B 1 81 ? -13.411 6.677 23.337 1.00 30.36 110 PHE B N 1
ATOM 888 C CA . PHE B 1 81 ? -13.967 5.507 24.025 1.00 31.77 110 PHE B CA 1
ATOM 889 C C . PHE B 1 81 ? -13.391 5.436 25.451 1.00 31.71 110 PHE B C 1
ATOM 890 O O . PHE B 1 81 ? -14.136 5.302 26.431 1.00 32.47 110 PHE B O 1
ATOM 898 N N . TYR B 1 82 ? -12.074 5.585 25.584 1.00 27.56 111 TYR B N 1
ATOM 899 C CA . TYR B 1 82 ? -11.400 5.557 26.868 1.00 29.54 111 TYR B CA 1
ATOM 900 C C . TYR B 1 82 ? -11.933 6.665 27.760 1.00 30.66 111 TYR B C 1
ATOM 901 O O . TYR B 1 82 ? -12.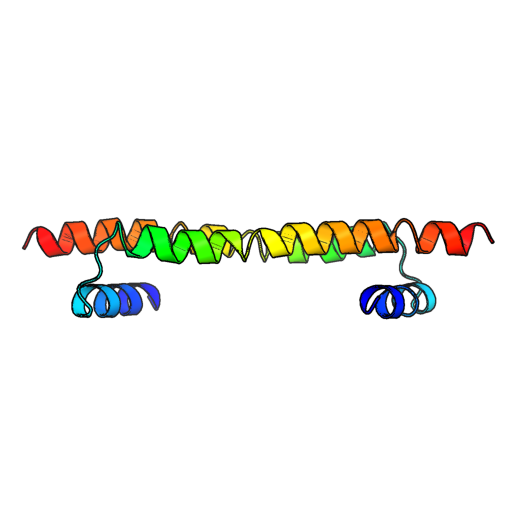218 6.449 28.930 1.00 31.65 111 TYR B O 1
ATOM 910 N N . THR B 1 83 ? -12.004 7.862 27.207 1.00 30.99 112 THR B N 1
ATOM 911 C CA . THR B 1 83 ? -12.470 9.010 27.959 1.00 33.06 112 THR B CA 1
ATOM 912 C C . THR B 1 83 ? -13.897 8.764 28.481 1.00 32.08 112 THR B C 1
ATOM 913 O O . THR B 1 83 ? -14.185 9.022 29.664 1.00 36.96 112 THR B O 1
ATOM 917 N N . ALA B 1 84 ? -14.744 8.201 27.635 1.00 32.14 113 ALA B N 1
ATOM 918 C CA . ALA B 1 84 ? -16.105 7.851 28.010 1.00 37.37 113 ALA B CA 1
ATOM 919 C C . ALA B 1 84 ? -16.174 6.740 29.060 1.00 41.35 113 ALA B C 1
ATOM 920 O O . ALA B 1 84 ? -17.005 6.810 29.980 1.00 42.13 113 ALA B O 1
ATOM 922 N N . MET B 1 85 ? -15.324 5.722 28.936 1.00 40.12 114 MET B N 1
ATOM 923 C CA . MET B 1 85 ? -15.302 4.649 29.923 1.00 42.18 114 MET B CA 1
ATOM 924 C C . MET B 1 85 ? -14.817 5.117 31.267 1.00 42.06 114 MET B C 1
ATOM 925 O O . MET B 1 85 ? -15.316 4.655 32.290 1.00 45.45 114 MET B O 1
ATOM 930 N N . GLU B 1 86 ? -13.855 6.035 31.281 1.00 37.02 115 GLU B N 1
ATOM 931 C CA . GLU B 1 86 ? -13.344 6.577 32.522 1.00 41.70 115 GLU B CA 1
ATOM 932 C C . GLU B 1 86 ? -14.368 7.514 33.191 1.00 48.72 115 GLU B C 1
ATOM 933 O O . GLU B 1 86 ? -14.234 7.792 34.374 1.00 50.35 115 GLU B O 1
ATOM 939 N N . LYS B 1 87 ? -15.360 8.011 32.443 1.00 54.57 116 LYS B N 1
ATOM 940 C CA . LYS B 1 87 ? -16.495 8.768 33.038 1.00 62.99 116 LYS B CA 1
ATOM 941 C C . LYS B 1 87 ? -17.261 7.971 34.097 1.00 65.41 116 LYS B C 1
ATOM 942 O O . LYS B 1 87 ? -17.705 8.554 35.085 1.00 66.68 116 LYS B O 1
ATOM 948 N N . LYS B 1 88 ? -17.377 6.655 33.895 1.00 68.73 117 LYS B N 1
ATOM 949 C CA . LYS B 1 88 ? -18.019 5.738 34.848 1.00 71.24 117 LYS B CA 1
ATOM 950 C C . LYS B 1 88 ? -16.996 5.054 35.758 1.00 66.14 117 LYS B C 1
ATOM 951 O O . LYS B 1 88 ? -16.561 5.617 36.762 1.00 66.65 117 LYS B O 1
#